Protein AF-A0A6L9GAB0-F1 (afdb_monomer_lite)

Organism: NCBI:txid453836

Secondary structure (DSSP, 8-state):
--SEEEETTEEEE-SSTT---S--HHHHHHTT-HHHHHHHHHHH-HHHHHHHHHHTTTT-----S-TT----B---HHHHHHHHS----HHHHHHHHTT-TT-B----

InterPro domains:
  IPR001460 Penicillin-binding protein, transpeptidase [PF00905] (11-108)
  IPR012338 Beta-lactamase/transpeptidase-like [G3DSA:3.40.710.10] (1-108)
  IPR012338 Beta-lactamase/transpeptidase-like [SSF56601] (1-108)
  IPR050515 Class D beta-lactamase/transpeptidase [PTHR30627] (1-108)

Radius of gyration: 15.31 Å; chains: 1; bounding box: 38×34×39 Å

Structure (mmCIF, N/CA/C/O backbone):
data_AF-A0A6L9GAB0-F1
#
_entry.id   AF-A0A6L9GAB0-F1
#
loop_
_atom_site.group_PDB
_atom_site.id
_atom_site.type_symbol
_atom_site.label_atom_id
_atom_site.label_alt_id
_atom_site.label_comp_id
_atom_site.label_asym_id
_atom_site.label_entity_id
_atom_site.label_seq_id
_atom_site.pdbx_PDB_ins_code
_atom_site.Cartn_x
_atom_site.Cartn_y
_atom_site.Cartn_z
_atom_site.occupancy
_atom_site.B_iso_or_equiv
_atom_site.auth_seq_id
_atom_site.auth_comp_id
_atom_site.auth_asym_id
_atom_site.auth_atom_id
_atom_site.pdbx_PDB_model_num
ATOM 1 N N . CYS A 1 1 ? -9.109 5.823 13.723 1.00 93.75 1 CYS A N 1
ATOM 2 C CA . CYS A 1 1 ? -8.113 4.795 14.097 1.00 93.75 1 CYS A CA 1
ATOM 3 C C . CYS A 1 1 ? -8.203 4.436 15.585 1.00 93.75 1 CYS A C 1
ATOM 5 O O . CYS A 1 1 ? -7.614 5.124 16.416 1.00 93.75 1 CYS A O 1
ATOM 7 N N . SER A 1 2 ? -8.859 3.321 15.917 1.00 94.06 2 SER A N 1
ATOM 8 C CA . SER A 1 2 ? -8.919 2.735 17.272 1.00 94.06 2 SER A CA 1
ATOM 9 C C . SER A 1 2 ? -7.741 1.798 17.607 1.00 94.06 2 SER A C 1
ATOM 11 O O . SER A 1 2 ? -7.750 1.150 18.646 1.00 94.06 2 SER A O 1
ATOM 13 N N . GLY A 1 3 ? -6.729 1.705 16.734 1.00 95.94 3 GLY A N 1
ATOM 14 C CA . GLY A 1 3 ? -5.549 0.842 16.915 1.00 95.94 3 GLY A CA 1
ATOM 15 C C . GLY A 1 3 ? -5.595 -0.461 16.113 1.00 95.94 3 GLY A C 1
ATOM 16 O O . GLY A 1 3 ? -4.589 -1.159 16.018 1.00 95.94 3 GLY A O 1
ATOM 17 N N . PHE A 1 4 ? -6.726 -0.779 15.483 1.00 96.88 4 PHE A N 1
ATOM 18 C CA . PHE A 1 4 ? -6.856 -1.874 14.524 1.00 96.88 4 PHE A CA 1
ATOM 19 C C . PHE A 1 4 ? -8.052 -1.647 13.591 1.00 96.88 4 PHE A C 1
ATOM 21 O O . PHE A 1 4 ? -8.914 -0.814 13.866 1.00 96.88 4 PHE A O 1
ATOM 28 N N . LEU A 1 5 ? -8.099 -2.420 12.509 1.00 96.44 5 LEU A N 1
ATOM 29 C CA . LEU A 1 5 ? -9.260 -2.625 11.651 1.00 96.44 5 LEU A CA 1
ATOM 30 C C . LEU A 1 5 ? -9.705 -4.092 11.770 1.00 96.44 5 LEU A C 1
ATOM 32 O O . LEU A 1 5 ? -8.874 -4.999 11.707 1.00 96.44 5 LEU A O 1
ATOM 36 N N . GLU A 1 6 ? -11.003 -4.334 11.928 1.00 96.12 6 GLU A N 1
ATOM 37 C CA . GLU A 1 6 ? -11.582 -5.682 11.895 1.00 96.12 6 GLU A CA 1
ATOM 38 C C . GLU A 1 6 ? -12.004 -6.055 10.471 1.00 96.12 6 GLU A C 1
ATOM 40 O O . GLU A 1 6 ? -12.747 -5.329 9.816 1.00 96.12 6 GLU A O 1
ATOM 45 N N . LEU A 1 7 ? -11.523 -7.206 9.999 1.00 93.94 7 LEU A N 1
ATOM 46 C CA . LEU A 1 7 ? -11.909 -7.814 8.732 1.00 93.94 7 LEU A CA 1
ATOM 47 C C . LEU A 1 7 ? -12.413 -9.234 9.005 1.00 93.94 7 LEU A C 1
ATOM 49 O O . LEU A 1 7 ? -11.625 -10.171 9.176 1.00 93.94 7 LEU A O 1
ATOM 53 N N . GLY A 1 8 ? -13.736 -9.391 9.062 1.00 91.62 8 GLY A N 1
ATOM 54 C CA . GLY A 1 8 ? -14.365 -10.642 9.485 1.00 91.62 8 GLY A CA 1
ATOM 55 C C . GLY A 1 8 ? -13.940 -11.001 10.910 1.00 91.62 8 GLY A C 1
ATOM 56 O O . GLY A 1 8 ? -14.170 -10.237 11.838 1.00 91.62 8 GLY A O 1
ATOM 57 N N . THR A 1 9 ? -13.281 -12.148 11.082 1.00 92.00 9 THR A N 1
ATOM 58 C CA . THR A 1 9 ? -12.780 -12.622 12.386 1.00 92.00 9 THR A CA 1
ATOM 59 C C . THR A 1 9 ? -11.346 -12.182 12.699 1.00 92.00 9 THR A C 1
ATOM 61 O O . THR A 1 9 ? -10.831 -12.494 13.773 1.00 92.00 9 THR A O 1
ATOM 64 N N . ARG A 1 10 ? -10.665 -11.482 11.779 1.00 94.00 10 ARG A N 1
ATOM 65 C CA . ARG A 1 10 ? -9.250 -11.111 11.923 1.00 94.00 10 ARG A CA 1
ATOM 66 C C . ARG A 1 10 ? -9.081 -9.619 12.187 1.00 94.00 10 ARG A C 1
ATOM 68 O O . ARG A 1 10 ? -9.758 -8.790 11.587 1.00 94.00 10 ARG A O 1
ATOM 75 N N . LYS A 1 11 ? -8.116 -9.280 13.044 1.00 95.81 11 LYS A N 1
ATOM 76 C CA . LYS A 1 11 ? -7.712 -7.898 13.330 1.00 95.81 11 LYS A CA 1
ATOM 77 C C . LYS A 1 11 ? -6.426 -7.553 12.588 1.00 95.81 11 LYS A C 1
ATOM 79 O O . LYS A 1 11 ? -5.441 -8.285 12.674 1.00 95.81 11 LYS A O 1
ATOM 84 N N . PHE A 1 12 ? -6.445 -6.434 11.875 1.00 96.50 12 PHE A N 1
ATOM 85 C CA . PHE A 1 12 ? -5.281 -5.814 11.252 1.00 96.50 12 PHE A CA 1
ATOM 86 C C . PHE A 1 12 ? -4.865 -4.637 12.118 1.00 96.50 12 PHE A C 1
ATOM 88 O O . PHE A 1 12 ? -5.567 -3.630 12.203 1.00 96.50 12 PHE A O 1
ATOM 95 N N . HIS A 1 13 ? -3.756 -4.796 12.828 1.00 96.81 13 HIS A N 1
ATOM 96 C CA . HIS A 1 13 ? -3.327 -3.825 13.821 1.00 96.81 13 HIS A CA 1
ATOM 97 C C . HIS A 1 13 ? -2.638 -2.625 13.175 1.00 96.81 13 HIS A C 1
ATOM 99 O O . HIS A 1 13 ? -1.955 -2.751 12.158 1.00 96.81 13 HIS A O 1
ATOM 105 N N . CYS A 1 14 ? -2.828 -1.466 13.797 1.00 96.69 14 CYS A N 1
ATOM 106 C CA . CYS A 1 14 ? -1.929 -0.339 13.632 1.00 96.69 14 CYS A CA 1
ATOM 107 C C . CYS A 1 14 ? -0.675 -0.576 14.479 1.00 96.69 14 CYS A C 1
ATOM 109 O O . CYS A 1 14 ? -0.757 -1.204 15.539 1.00 96.69 14 CYS A O 1
ATOM 111 N N . TRP A 1 15 ? 0.457 -0.008 14.076 1.00 95.81 15 TRP A N 1
ATOM 112 C CA . TRP A 1 15 ? 1.687 -0.028 14.863 1.00 95.81 15 TRP A CA 1
ATOM 113 C C . TRP A 1 15 ? 1.472 0.578 16.259 1.00 95.81 15 TRP A C 1
ATOM 115 O O . TRP A 1 15 ? 1.990 0.076 17.260 1.00 95.81 15 TRP A O 1
ATOM 125 N N . ARG A 1 16 ? 0.628 1.615 16.359 1.00 94.25 16 ARG A N 1
ATOM 126 C CA . ARG A 1 16 ? 0.242 2.224 17.632 1.00 94.25 16 ARG A CA 1
ATOM 127 C C . ARG A 1 16 ? -0.962 1.506 18.236 1.00 94.25 16 ARG A C 1
ATOM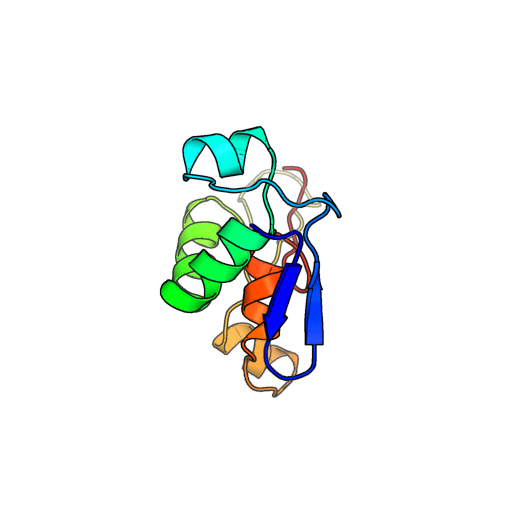 129 O O . ARG A 1 16 ? -2.103 1.731 17.832 1.00 94.25 16 ARG A O 1
ATOM 136 N N . ARG A 1 17 ? -0.715 0.711 19.285 1.00 91.44 17 ARG A N 1
ATOM 137 C CA . ARG A 1 17 ? -1.755 -0.067 19.993 1.00 91.44 17 ARG A CA 1
ATOM 138 C C . ARG A 1 17 ? -2.903 0.783 20.543 1.00 91.44 17 ARG A C 1
ATOM 140 O O . ARG A 1 17 ? -4.046 0.354 20.475 1.00 91.44 17 ARG A O 1
ATOM 147 N N . GLY A 1 18 ? -2.609 1.983 21.052 1.00 93.25 18 GLY A N 1
ATOM 148 C CA . GLY A 1 18 ? -3.626 2.924 21.548 1.00 93.25 18 GLY A CA 1
ATOM 149 C C . GLY A 1 18 ? -4.423 3.642 20.451 1.00 93.25 18 GLY A C 1
ATOM 150 O O . GLY A 1 18 ? -5.321 4.416 20.759 1.00 93.25 18 GLY A O 1
ATOM 151 N N . GLY A 1 19 ? -4.093 3.409 19.176 1.00 95.19 19 GLY A N 1
ATOM 152 C CA . GLY A 1 19 ? -4.677 4.114 18.044 1.00 95.19 19 GLY A CA 1
ATOM 153 C C . GLY A 1 19 ? -4.198 5.560 17.896 1.00 95.19 19 GLY A C 1
ATOM 154 O O . GLY A 1 19 ? -3.462 6.095 18.723 1.00 95.19 19 GLY A O 1
ATOM 155 N N . HIS A 1 20 ? -4.625 6.181 16.798 1.00 95.56 20 HIS A N 1
ATOM 156 C CA . HIS A 1 20 ? -4.322 7.572 16.451 1.00 95.56 20 HIS A CA 1
ATOM 157 C C . HIS A 1 20 ? -5.546 8.493 16.590 1.00 95.56 20 HIS A C 1
ATOM 159 O O . HIS A 1 20 ? -5.466 9.671 16.270 1.00 95.56 20 HIS A O 1
ATOM 165 N N . GLY A 1 21 ? -6.693 7.972 17.043 1.00 95.06 21 GLY A N 1
ATOM 166 C CA . GLY A 1 21 ? -7.928 8.748 17.144 1.00 95.06 21 GLY A CA 1
ATOM 167 C C . GLY A 1 21 ? -8.492 9.117 15.770 1.00 95.06 21 GLY A C 1
ATOM 168 O O . GLY A 1 21 ? -8.494 8.287 14.850 1.00 95.06 21 GLY A O 1
ATOM 169 N N . HIS A 1 22 ? -9.010 10.339 15.642 1.00 95.00 22 HIS A N 1
ATOM 170 C CA . HIS A 1 22 ? -9.466 10.885 14.366 1.00 95.00 22 HIS A CA 1
ATOM 171 C C . HIS A 1 22 ? -8.262 11.371 13.557 1.00 95.00 22 HIS A C 1
ATOM 173 O O . HIS A 1 22 ? -7.512 12.229 14.012 1.00 95.00 22 HIS A O 1
ATOM 179 N N . VAL A 1 23 ? -8.078 10.811 12.363 1.00 95.31 23 VAL A N 1
ATOM 180 C CA . VAL A 1 23 ? -6.938 11.108 11.492 1.00 95.31 23 VAL A CA 1
ATOM 181 C C . VAL A 1 23 ? -7.433 11.446 10.092 1.00 95.31 23 VAL A C 1
ATOM 183 O O . VAL A 1 23 ? -8.208 10.693 9.506 1.00 95.31 23 VAL A O 1
ATOM 186 N N . GLY A 1 24 ? -6.982 12.586 9.570 1.00 96.31 24 GLY A N 1
ATOM 187 C CA . GLY A 1 24 ? -7.074 12.923 8.150 1.00 96.31 24 GLY A CA 1
ATOM 188 C C . GLY A 1 24 ? -5.811 12.500 7.395 1.00 96.31 24 GLY A C 1
ATOM 189 O O . GLY A 1 24 ? -4.863 12.012 8.003 1.00 96.31 24 GLY A O 1
ATOM 190 N N . VAL A 1 25 ? -5.774 12.743 6.082 1.00 95.69 25 VAL A N 1
ATOM 191 C CA . VAL A 1 25 ? -4.669 12.303 5.203 1.00 95.69 25 VAL A CA 1
ATOM 192 C C . VAL A 1 25 ? -3.295 12.863 5.600 1.00 95.69 25 VAL A C 1
ATOM 194 O O . VAL A 1 25 ? -2.294 12.154 5.551 1.00 95.69 25 VAL A O 1
ATOM 197 N N . VAL A 1 26 ? -3.237 14.127 6.031 1.00 97.62 26 VAL A N 1
ATOM 198 C CA . VAL A 1 26 ? -1.978 14.764 6.450 1.00 97.62 26 VAL A CA 1
ATOM 199 C C . VAL A 1 26 ? -1.461 14.095 7.725 1.00 97.62 26 VAL A C 1
ATOM 201 O O . VAL A 1 26 ? -0.364 13.545 7.739 1.00 97.62 26 VAL A O 1
ATOM 204 N N . ALA A 1 27 ? -2.308 14.013 8.753 1.00 97.19 27 ALA A N 1
ATOM 205 C CA . ALA A 1 27 ? -1.968 13.353 10.011 1.00 97.19 27 ALA A CA 1
ATOM 206 C C . ALA A 1 27 ? -1.651 11.855 9.832 1.00 97.19 27 ALA A C 1
ATOM 208 O O . ALA A 1 27 ? -0.811 11.314 10.548 1.00 97.19 27 ALA A O 1
ATOM 209 N N . SER A 1 28 ? -2.296 11.161 8.883 1.00 97.44 28 SER A N 1
ATOM 210 C CA . SER A 1 28 ? -2.001 9.749 8.620 1.00 97.44 28 SER A CA 1
ATOM 211 C C . SER A 1 28 ? -0.622 9.535 8.004 1.00 97.44 28 SER A C 1
ATOM 213 O O . SER A 1 28 ? -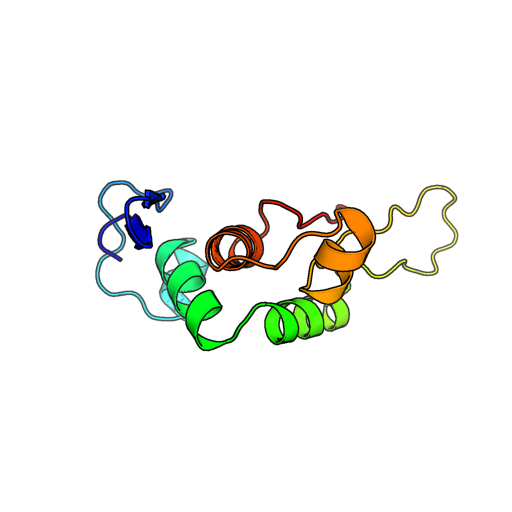0.019 8.497 8.264 1.00 97.44 28 SER A O 1
ATOM 215 N N . LEU A 1 29 ? -0.127 10.485 7.204 1.00 97.25 29 LEU A N 1
ATOM 216 C CA . LEU A 1 29 ? 1.244 10.468 6.688 1.00 97.25 29 LEU A CA 1
ATOM 217 C C . LEU A 1 29 ? 2.244 10.787 7.804 1.00 97.25 29 LEU A C 1
ATOM 219 O O . LEU A 1 29 ? 3.175 10.018 8.014 1.00 97.25 29 LEU A O 1
ATOM 223 N N . GLU A 1 30 ? 2.010 11.856 8.570 1.00 97.62 30 GLU A N 1
ATOM 224 C CA . GLU A 1 30 ? 2.891 12.284 9.671 1.00 97.62 30 GLU A CA 1
ATOM 225 C C . GLU A 1 30 ? 3.066 11.216 10.756 1.00 97.62 30 GLU A C 1
ATOM 227 O O . GLU A 1 30 ? 4.159 11.019 11.277 1.00 97.62 30 GLU A O 1
ATOM 232 N N . GLN A 1 31 ? 1.976 10.533 11.113 1.00 97.00 31 GLN A N 1
ATOM 233 C CA . GLN A 1 31 ? 1.950 9.544 12.194 1.00 97.00 31 GLN A CA 1
ATOM 234 C C . GLN A 1 31 ? 2.025 8.101 11.680 1.00 97.00 31 GLN A C 1
ATOM 236 O O . GLN A 1 31 ? 1.876 7.158 12.459 1.00 97.00 31 GLN A O 1
ATOM 241 N N . SER A 1 32 ? 2.213 7.907 10.371 1.00 96.56 32 SER A N 1
ATOM 242 C CA . SER A 1 32 ? 2.257 6.585 9.738 1.00 96.56 32 SER A CA 1
ATOM 243 C C . SER A 1 32 ? 1.065 5.692 10.136 1.00 96.56 32 SER A C 1
ATOM 245 O O . SER A 1 32 ? 1.233 4.556 10.573 1.00 96.56 32 SER A O 1
ATOM 247 N N . CYS A 1 33 ? -0.165 6.211 10.081 1.00 97.94 33 CYS A N 1
ATOM 248 C CA . CYS A 1 33 ? -1.332 5.488 10.592 1.00 97.94 33 CYS A CA 1
ATOM 249 C C . CYS A 1 33 ? -1.801 4.379 9.633 1.00 97.94 33 CYS A C 1
ATOM 251 O O . CYS A 1 33 ? -2.523 4.651 8.677 1.00 97.94 33 CYS A O 1
ATOM 253 N N . ASP A 1 34 ? -1.502 3.116 9.952 1.00 97.69 34 ASP A N 1
ATOM 254 C CA . ASP A 1 34 ? -1.855 1.966 9.097 1.00 97.69 34 ASP A CA 1
ATOM 255 C C . ASP A 1 34 ? -3.363 1.817 8.859 1.00 97.69 34 ASP A C 1
ATOM 257 O O . ASP A 1 34 ? -3.799 1.573 7.739 1.00 97.69 34 ASP A O 1
ATOM 261 N N . VAL A 1 35 ? -4.184 2.007 9.902 1.00 97.56 35 VAL A N 1
ATOM 262 C CA . VAL A 1 35 ? -5.648 1.832 9.811 1.00 97.56 35 VAL A CA 1
ATOM 263 C C . VAL A 1 35 ? -6.271 2.773 8.786 1.00 97.56 35 VAL A C 1
ATOM 265 O O . VAL A 1 35 ? -7.194 2.371 8.082 1.00 97.56 35 VAL A O 1
ATOM 268 N N . PHE A 1 36 ? -5.740 3.991 8.646 1.00 98.00 36 PHE A N 1
ATOM 269 C CA . PHE A 1 36 ? -6.195 4.910 7.607 1.00 98.00 36 PHE A CA 1
ATOM 270 C C . PHE A 1 36 ? -5.976 4.315 6.206 1.00 98.00 36 PHE A C 1
ATOM 272 O O . PHE A 1 36 ? -6.891 4.315 5.381 1.00 98.00 36 PHE A O 1
ATOM 279 N N . TYR A 1 37 ? -4.797 3.741 5.950 1.00 98.06 37 TYR A N 1
ATOM 280 C CA . TYR A 1 37 ? -4.479 3.118 4.664 1.00 98.06 37 TYR A CA 1
ATOM 281 C C . TYR A 1 37 ? -5.240 1.811 4.437 1.00 98.06 37 TYR A C 1
ATOM 283 O O . TYR A 1 37 ? -5.680 1.561 3.317 1.00 98.06 37 TYR A O 1
ATOM 291 N N . TYR A 1 38 ? -5.510 1.032 5.486 1.00 97.75 38 TYR A N 1
ATOM 292 C CA . TYR A 1 38 ? -6.382 -0.141 5.402 1.00 97.75 38 TYR A CA 1
ATOM 293 C C . TYR A 1 38 ? -7.807 0.221 4.952 1.00 97.75 38 TYR A C 1
ATOM 295 O O . TYR A 1 38 ? -8.399 -0.449 4.100 1.00 97.75 38 TYR A O 1
ATOM 303 N N . GLU A 1 39 ? -8.381 1.288 5.510 1.00 96.44 39 GLU A N 1
ATOM 304 C CA . GLU A 1 39 ? -9.696 1.794 5.104 1.00 96.44 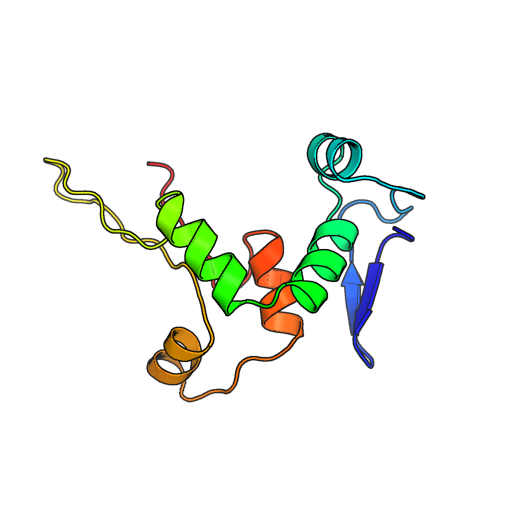39 GLU A CA 1
ATOM 305 C C . GLU A 1 39 ? -9.668 2.348 3.674 1.00 96.44 39 GLU A C 1
ATOM 307 O O . GLU A 1 39 ? -10.570 2.067 2.879 1.00 96.44 39 GLU A O 1
ATOM 312 N N . LEU A 1 40 ? -8.611 3.085 3.317 1.00 96.62 40 LEU A N 1
ATOM 313 C CA . LEU A 1 40 ? -8.410 3.603 1.965 1.00 96.62 40 LEU A CA 1
ATOM 314 C C . LEU A 1 40 ? -8.335 2.467 0.936 1.00 96.62 40 LEU A C 1
ATOM 316 O O . LEU A 1 40 ? -8.985 2.532 -0.107 1.00 96.62 40 LEU A O 1
ATOM 320 N N . ALA A 1 41 ? -7.600 1.399 1.247 1.00 97.06 41 ALA A N 1
ATOM 321 C CA . ALA A 1 41 ? -7.410 0.248 0.374 1.00 97.06 41 ALA A CA 1
ATOM 322 C C . ALA A 1 41 ? -8.720 -0.450 0.012 1.00 97.06 41 ALA A C 1
ATOM 324 O O . ALA A 1 41 ? -8.920 -0.829 -1.142 1.00 97.06 41 ALA A O 1
ATOM 325 N N . GLN A 1 42 ? -9.626 -0.585 0.981 1.00 95.81 42 GLN A N 1
ATOM 326 C CA . GLN A 1 42 ? -10.942 -1.184 0.762 1.00 95.81 42 GLN A CA 1
ATOM 327 C C . GLN A 1 42 ? -11.828 -0.335 -0.151 1.00 95.81 42 GLN A C 1
ATOM 329 O O . GLN A 1 42 ? -12.603 -0.883 -0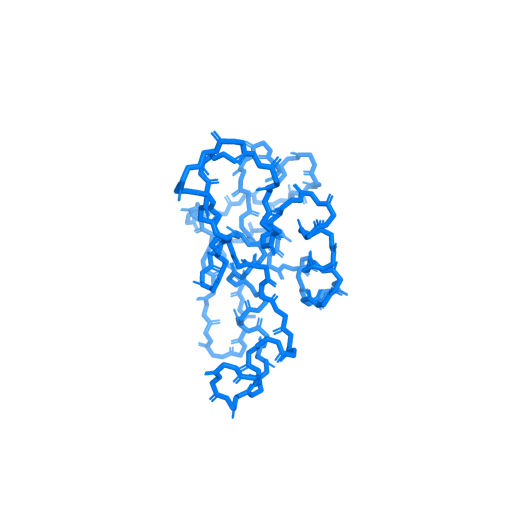.930 1.00 95.81 42 GLN A O 1
ATOM 334 N N . ARG A 1 43 ? -11.703 0.996 -0.084 1.00 96.12 43 ARG A N 1
ATOM 335 C CA . ARG A 1 43 ? -12.486 1.924 -0.915 1.00 96.12 43 ARG A CA 1
ATOM 336 C C . ARG A 1 43 ? -11.927 2.053 -2.331 1.00 96.12 43 ARG A C 1
ATOM 338 O O . ARG A 1 43 ? -12.688 2.140 -3.289 1.00 96.12 43 ARG A O 1
ATOM 345 N N . VAL A 1 44 ? -10.602 2.100 -2.465 1.00 96.81 44 VAL A N 1
ATOM 346 C CA . VAL A 1 44 ? -9.920 2.340 -3.746 1.00 96.81 44 VAL A CA 1
ATOM 347 C C . VAL A 1 44 ? -9.754 1.050 -4.550 1.00 96.81 44 VAL A C 1
ATOM 349 O O . VAL A 1 44 ? -9.943 1.059 -5.767 1.00 96.81 44 VAL A O 1
ATOM 352 N N . GLY A 1 45 ? -9.433 -0.056 -3.876 1.00 96.56 45 GLY A N 1
ATOM 353 C CA . GLY A 1 45 ? -9.136 -1.345 -4.491 1.00 96.56 45 GLY A CA 1
ATOM 354 C C . GLY A 1 45 ? -7.683 -1.477 -4.961 1.00 96.56 45 GLY A C 1
ATOM 355 O O . GLY A 1 45 ? -7.034 -0.502 -5.345 1.00 96.56 45 GLY A O 1
ATOM 356 N N . ILE A 1 46 ? -7.174 -2.716 -4.949 1.00 97.75 46 ILE A N 1
ATOM 357 C CA . ILE A 1 46 ? -5.763 -3.000 -5.251 1.00 97.75 46 ILE A CA 1
ATOM 358 C C . ILE A 1 46 ? -5.349 -2.572 -6.659 1.00 97.75 46 ILE A C 1
ATOM 360 O O . ILE A 1 46 ? -4.282 -1.998 -6.805 1.00 97.75 46 ILE A O 1
ATOM 364 N N . ASP A 1 47 ? -6.177 -2.783 -7.683 1.00 98.00 47 ASP A N 1
ATOM 365 C CA . ASP A 1 47 ? -5.746 -2.563 -9.070 1.00 98.00 47 ASP A CA 1
ATOM 366 C C . ASP A 1 47 ? -5.422 -1.084 -9.336 1.00 98.00 47 ASP A C 1
ATOM 368 O O . ASP A 1 47 ? -4.465 -0.759 -10.037 1.00 98.00 47 ASP A O 1
ATOM 372 N N . ARG A 1 48 ? -6.171 -0.168 -8.705 1.00 97.94 48 ARG A N 1
ATOM 373 C CA . ARG A 1 48 ? -5.898 1.276 -8.766 1.00 97.94 48 ARG A CA 1
ATOM 374 C C . ARG A 1 48 ? -4.658 1.661 -7.960 1.00 97.94 48 ARG A C 1
ATOM 376 O O . ARG A 1 48 ? -3.889 2.505 -8.414 1.00 97.94 48 ARG A O 1
ATOM 383 N N . ILE A 1 49 ? -4.449 1.035 -6.799 1.00 97.69 49 ILE A N 1
ATOM 384 C CA . ILE A 1 49 ? -3.245 1.237 -5.978 1.00 97.69 49 ILE A CA 1
ATOM 385 C C . ILE A 1 49 ? -2.006 0.761 -6.739 1.00 97.69 49 ILE A C 1
ATOM 387 O O . ILE A 1 49 ? -1.050 1.517 -6.865 1.00 97.69 49 ILE A O 1
ATOM 391 N N . ALA A 1 50 ? -2.045 -0.438 -7.317 1.00 97.81 50 ALA A N 1
ATOM 392 C CA . ALA A 1 50 ? -0.961 -1.007 -8.108 1.00 97.81 50 ALA A CA 1
ATOM 393 C C . ALA A 1 50 ? -0.674 -0.177 -9.366 1.00 97.81 50 ALA A C 1
ATOM 395 O O . ALA A 1 50 ? 0.484 0.072 -9.692 1.00 97.81 50 ALA A O 1
ATOM 396 N N . ALA A 1 51 ? -1.714 0.324 -10.044 1.00 97.94 51 ALA A N 1
ATOM 397 C CA . ALA A 1 51 ? -1.544 1.238 -11.170 1.00 97.94 51 ALA A CA 1
ATOM 398 C C . ALA A 1 51 ? -0.827 2.536 -10.762 1.00 97.94 51 ALA A C 1
ATOM 400 O O . ALA A 1 51 ? 0.030 3.011 -11.505 1.00 97.94 51 ALA A O 1
ATOM 401 N N . MET A 1 52 ? -1.146 3.104 -9.593 1.00 97.88 52 MET A N 1
ATOM 402 C CA . MET A 1 52 ? -0.427 4.272 -9.076 1.00 97.88 52 MET A CA 1
ATOM 403 C C . MET A 1 52 ? 1.004 3.921 -8.651 1.00 97.88 52 MET A C 1
ATOM 405 O O . MET A 1 52 ? 1.929 4.646 -8.996 1.00 97.88 52 MET A O 1
ATOM 409 N N . ALA A 1 53 ? 1.209 2.790 -7.977 1.00 96.50 53 ALA A N 1
ATOM 410 C CA . ALA A 1 53 ? 2.530 2.325 -7.563 1.00 96.50 53 ALA A CA 1
ATOM 411 C C . ALA A 1 53 ? 3.475 2.159 -8.766 1.00 96.50 53 ALA A C 1
ATOM 413 O O . ALA A 1 53 ? 4.595 2.661 -8.732 1.00 96.50 53 ALA A O 1
ATOM 414 N N . ARG A 1 54 ? 2.988 1.570 -9.869 1.00 95.81 54 ARG A N 1
ATOM 415 C CA . ARG A 1 54 ? 3.737 1.461 -11.133 1.00 95.81 54 ARG A CA 1
ATOM 416 C C . ARG A 1 54 ? 4.051 2.816 -11.760 1.00 95.81 54 ARG A C 1
ATOM 418 O O . ARG A 1 54 ? 5.158 3.012 -12.245 1.00 95.81 54 ARG A O 1
ATOM 425 N N . LYS A 1 55 ? 3.120 3.778 -11.714 1.00 96.12 55 LYS A N 1
ATOM 426 C CA . LYS A 1 55 ? 3.391 5.160 -12.159 1.00 96.12 55 LYS A CA 1
ATOM 427 C C . LYS A 1 55 ? 4.487 5.837 -11.334 1.00 96.12 55 LYS A C 1
ATOM 429 O O . LYS A 1 55 ? 5.200 6.674 -11.871 1.00 96.12 55 LYS A O 1
ATOM 434 N N . LEU A 1 56 ? 4.612 5.474 -10.059 1.00 95.12 56 LEU A N 1
ATOM 435 C CA . LEU A 1 56 ? 5.654 5.960 -9.153 1.00 95.12 56 LEU A CA 1
ATOM 436 C C . LEU A 1 56 ? 6.950 5.125 -9.206 1.00 95.12 56 LEU A C 1
ATOM 438 O O . LEU A 1 56 ? 7.869 5.414 -8.451 1.00 95.12 56 LEU A O 1
ATOM 442 N N . GLY A 1 57 ? 7.041 4.115 -10.082 1.00 93.19 57 GLY A N 1
ATOM 443 C CA . GLY A 1 57 ? 8.251 3.309 -10.308 1.00 93.19 57 GLY A CA 1
ATOM 444 C C . GLY A 1 57 ? 8.277 1.939 -9.619 1.00 93.19 57 GLY A C 1
ATOM 445 O O . GLY A 1 57 ? 9.105 1.100 -9.957 1.00 93.19 57 GLY A O 1
ATOM 446 N N . ILE A 1 58 ? 7.341 1.636 -8.716 1.00 94.06 58 ILE A N 1
ATOM 447 C CA . ILE A 1 58 ? 7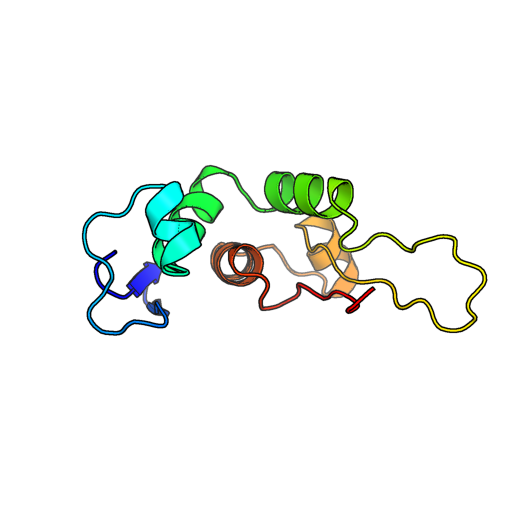.313 0.330 -8.037 1.00 94.06 58 ILE A CA 1
ATOM 448 C C . ILE A 1 58 ? 6.892 -0.774 -9.012 1.00 94.06 58 ILE A C 1
ATOM 450 O O . ILE A 1 58 ? 5.861 -0.672 -9.678 1.00 94.06 58 ILE A O 1
ATOM 454 N N . GLY A 1 59 ? 7.662 -1.865 -9.055 1.00 90.31 59 GLY A N 1
ATOM 455 C CA . GLY A 1 59 ? 7.419 -2.975 -9.982 1.00 90.31 59 GLY A CA 1
ATOM 456 C C . GLY A 1 59 ? 7.721 -2.633 -11.441 1.00 90.31 59 GLY A C 1
ATOM 457 O O . GLY A 1 59 ? 7.209 -3.298 -12.335 1.00 90.31 59 GLY A O 1
ATOM 458 N N . VAL A 1 60 ? 8.507 -1.580 -11.681 1.00 90.44 60 VAL A N 1
ATOM 459 C CA . VAL A 1 60 ? 9.040 -1.232 -12.998 1.00 90.44 60 VAL A CA 1
ATOM 460 C C . VAL A 1 60 ? 10.541 -1.484 -12.979 1.00 90.44 60 VAL A C 1
ATOM 462 O O . VAL A 1 60 ? 11.245 -1.057 -12.068 1.00 90.44 60 VAL A O 1
ATOM 465 N N . ARG A 1 61 ? 11.053 -2.179 -13.995 1.00 86.25 61 ARG A N 1
ATOM 466 C CA . ARG A 1 61 ? 12.495 -2.315 -14.191 1.00 86.25 61 ARG A CA 1
ATOM 467 C C . ARG A 1 61 ? 13.041 -1.030 -14.814 1.00 86.25 61 ARG A C 1
ATOM 469 O O . ARG A 1 61 ? 12.693 -0.697 -15.945 1.00 86.25 61 ARG A O 1
ATOM 476 N N . HIS A 1 62 ? 13.898 -0.326 -14.084 1.00 85.94 62 HIS A N 1
ATOM 477 C CA . HIS A 1 62 ? 14.546 0.888 -14.576 1.00 85.94 62 HIS A CA 1
ATOM 478 C C . HIS A 1 62 ? 15.677 0.558 -15.558 1.00 85.94 62 HIS A C 1
ATOM 480 O O . HIS A 1 62 ? 16.491 -0.333 -15.304 1.00 85.94 62 HIS A O 1
ATOM 486 N N . ASP A 1 63 ? 15.731 1.288 -16.673 1.00 86.69 63 ASP A N 1
ATOM 487 C CA . ASP A 1 63 ? 16.809 1.182 -17.657 1.00 86.69 63 ASP A CA 1
ATOM 488 C C . ASP A 1 63 ? 18.004 2.024 -17.200 1.00 86.69 63 ASP A C 1
ATOM 490 O O . ASP A 1 63 ? 18.112 3.218 -17.478 1.00 86.69 63 ASP A O 1
ATOM 494 N N . LEU A 1 64 ? 18.857 1.405 -16.389 1.00 86.75 64 LEU A N 1
ATOM 495 C CA . LEU A 1 64 ? 20.070 2.010 -15.856 1.00 86.75 64 LEU A CA 1
ATOM 496 C C . LEU A 1 64 ? 21.271 1.155 -16.261 1.00 86.75 64 LEU A C 1
ATOM 498 O O . LEU A 1 64 ? 21.148 -0.072 -16.306 1.00 86.75 64 LEU A O 1
ATOM 502 N N . PRO A 1 65 ? 22.449 1.761 -16.499 1.00 84.31 65 PRO A N 1
ATOM 503 C CA . PRO A 1 65 ? 23.666 1.049 -16.883 1.00 84.31 65 PRO A CA 1
ATOM 504 C C . PRO A 1 65 ? 24.299 0.334 -15.675 1.00 84.31 65 PRO A C 1
ATOM 506 O O . PRO A 1 65 ? 25.454 0.553 -15.323 1.00 84.31 65 PRO A O 1
ATOM 509 N N . MET A 1 66 ? 23.518 -0.511 -15.004 1.00 81.69 66 MET A N 1
ATOM 510 C CA . MET A 1 66 ? 23.915 -1.321 -13.862 1.00 81.69 66 MET A CA 1
ATOM 511 C C . MET A 1 66 ? 23.462 -2.761 -14.080 1.00 81.69 66 MET A C 1
ATOM 513 O O . MET A 1 66 ? 22.343 -3.031 -14.510 1.00 81.69 66 MET A O 1
ATOM 517 N N . SER A 1 67 ? 24.332 -3.709 -13.747 1.00 75.81 67 SER A N 1
ATOM 518 C CA . SER A 1 67 ? 24.102 -5.136 -13.991 1.00 75.81 67 SER A CA 1
ATOM 519 C C . SER A 1 67 ? 23.075 -5.780 -13.049 1.00 75.81 67 SER A C 1
ATOM 521 O O . SER A 1 67 ? 22.567 -6.855 -13.359 1.00 75.81 67 SER A O 1
ATOM 523 N N . ALA A 1 68 ? 22.744 -5.138 -11.924 1.00 78.00 68 ALA A N 1
ATOM 524 C CA . ALA A 1 68 ? 21.920 -5.710 -10.857 1.00 78.00 68 ALA A CA 1
ATOM 525 C C . ALA A 1 68 ? 20.710 -4.833 -10.481 1.00 78.00 68 ALA A C 1
ATOM 527 O O . ALA A 1 68 ? 20.428 -4.626 -9.302 1.00 78.00 68 ALA A O 1
ATOM 528 N N . VAL A 1 69 ? 19.982 -4.310 -11.474 1.00 81.62 69 VAL A N 1
ATOM 529 C CA . VAL A 1 69 ? 18.690 -3.649 -11.218 1.00 81.62 69 VAL A CA 1
ATOM 530 C C . VAL A 1 69 ? 17.646 -4.720 -10.899 1.00 81.62 69 VAL A C 1
ATOM 532 O O . VAL A 1 69 ? 17.233 -5.482 -11.777 1.00 81.62 69 VAL A O 1
ATOM 535 N N . ALA A 1 70 ? 17.249 -4.796 -9.628 1.00 84.94 70 ALA A N 1
ATOM 536 C CA . ALA A 1 70 ? 16.165 -5.660 -9.185 1.00 84.94 70 ALA A CA 1
ATOM 537 C C . ALA A 1 70 ? 14.818 -5.048 -9.582 1.00 84.94 70 ALA A C 1
ATOM 539 O O . ALA A 1 70 ? 14.563 -3.872 -9.342 1.00 84.94 70 ALA A O 1
ATOM 540 N N . GLU A 1 71 ? 13.949 -5.859 -10.175 1.00 86.12 71 GLU A N 1
ATOM 541 C CA . GLU A 1 71 ? 12.562 -5.473 -10.410 1.00 86.12 71 GLU A CA 1
ATOM 542 C C . GLU A 1 71 ? 11.762 -5.717 -9.126 1.00 86.12 71 GLU A C 1
ATOM 544 O O . GLU A 1 71 ? 11.796 -6.810 -8.554 1.00 86.12 71 GLU A O 1
ATOM 549 N N . GLY A 1 72 ? 11.079 -4.679 -8.643 1.00 92.56 72 GLY A N 1
ATOM 550 C CA . GLY A 1 72 ? 10.152 -4.801 -7.523 1.00 92.56 72 GLY A CA 1
ATOM 551 C C . GLY A 1 72 ? 8.874 -5.560 -7.897 1.00 92.56 72 GLY A C 1
ATOM 552 O O . GLY A 1 72 ? 8.729 -6.112 -8.982 1.00 92.56 72 GLY A O 1
ATOM 553 N N . ILE A 1 73 ? 7.889 -5.540 -7.005 1.00 96.25 73 ILE A N 1
ATOM 554 C CA . ILE A 1 73 ? 6.555 -6.089 -7.244 1.00 96.25 73 ILE A CA 1
ATOM 555 C C . ILE A 1 73 ? 5.527 -5.051 -6.797 1.00 96.25 73 ILE A C 1
ATOM 557 O O . ILE A 1 73 ? 5.440 -4.722 -5.615 1.00 96.25 73 ILE A O 1
ATOM 561 N N . ALA A 1 74 ? 4.716 -4.578 -7.745 1.00 96.94 74 ALA A N 1
ATOM 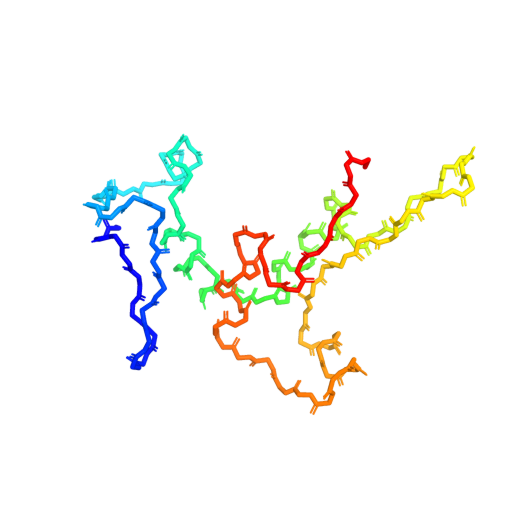562 C CA . ALA A 1 74 ? 3.467 -3.864 -7.486 1.00 96.94 74 ALA A CA 1
ATOM 563 C C . ALA A 1 74 ? 2.300 -4.848 -7.696 1.00 96.94 74 ALA A C 1
ATOM 565 O O . ALA A 1 74 ? 1.824 -4.990 -8.828 1.00 96.94 74 ALA A O 1
ATOM 566 N N . PRO A 1 75 ? 1.881 -5.583 -6.648 1.00 97.25 75 PRO A N 1
ATOM 567 C CA . PRO A 1 75 ? 0.966 -6.702 -6.794 1.00 97.25 75 PRO A CA 1
ATOM 568 C C . PRO A 1 75 ? -0.448 -6.213 -7.117 1.00 97.25 75 PRO A C 1
ATOM 570 O O . PRO A 1 75 ? -0.956 -5.272 -6.510 1.00 97.25 75 PRO A O 1
ATOM 573 N N . ASP A 1 76 ? -1.104 -6.896 -8.047 1.00 97.56 76 ASP A N 1
ATOM 574 C CA . ASP A 1 76 ? -2.520 -6.728 -8.362 1.00 97.56 76 ASP A CA 1
ATOM 575 C C . ASP A 1 76 ? -3.212 -8.090 -8.510 1.00 97.56 76 ASP A C 1
ATOM 577 O O . ASP A 1 76 ? -2.610 -9.153 -8.298 1.00 97.56 76 ASP A O 1
ATOM 581 N N . ARG A 1 77 ? -4.510 -8.073 -8.836 1.00 98.00 77 ARG A N 1
ATOM 582 C CA . ARG A 1 77 ? -5.298 -9.308 -8.958 1.00 98.00 77 ARG A CA 1
ATOM 583 C C . ARG A 1 77 ? -4.744 -10.236 -10.038 1.00 98.00 77 ARG A C 1
ATOM 585 O O . ARG A 1 77 ? -4.687 -11.447 -9.823 1.00 98.00 77 ARG A O 1
ATOM 592 N N . ALA A 1 78 ? -4.333 -9.672 -11.176 1.00 97.69 78 ALA A N 1
ATOM 593 C CA . ALA A 1 78 ? -3.812 -10.431 -12.307 1.00 97.69 78 ALA A CA 1
ATOM 594 C C . ALA A 1 78 ? -2.467 -11.078 -11.959 1.00 97.69 78 ALA A C 1
ATOM 596 O O . ALA A 1 78 ? -2.282 -12.271 -12.195 1.00 97.69 78 ALA A O 1
ATOM 597 N N . TRP A 1 79 ? -1.573 -10.326 -11.313 1.00 97.38 79 TRP A N 1
ATOM 598 C CA . TRP A 1 79 ? -0.292 -10.830 -10.828 1.00 97.38 79 TRP A CA 1
ATOM 599 C C . TRP A 1 79 ? -0.470 -12.018 -9.876 1.00 97.38 79 TRP A C 1
ATOM 601 O O . TRP A 1 79 ? 0.159 -13.061 -10.064 1.00 97.38 79 TRP A O 1
ATOM 611 N N . LYS A 1 80 ? -1.366 -11.908 -8.884 1.00 98.00 80 LYS A N 1
ATOM 612 C CA . LYS A 1 80 ? -1.572 -12.985 -7.902 1.00 98.00 80 LYS A CA 1
ATOM 613 C C . LYS A 1 80 ? -2.143 -14.244 -8.554 1.00 98.00 80 LYS A C 1
ATOM 615 O O . LYS A 1 80 ? -1.693 -15.349 -8.246 1.00 98.00 80 LYS A O 1
ATOM 620 N N . ARG A 1 81 ? -3.086 -14.079 -9.489 1.00 97.94 81 ARG A N 1
ATOM 621 C CA . ARG A 1 81 ? -3.640 -15.192 -10.267 1.00 97.94 81 ARG A CA 1
ATOM 622 C C . ARG A 1 81 ? -2.563 -15.866 -11.114 1.00 97.94 81 ARG A C 1
ATOM 624 O O . ARG A 1 81 ? -2.455 -17.082 -11.068 1.00 97.94 81 ARG A O 1
ATOM 631 N N . ALA A 1 82 ? -1.730 -15.104 -11.818 1.00 97.81 82 ALA A N 1
ATOM 632 C CA . ALA A 1 82 ? -0.660 -15.665 -12.641 1.00 97.81 82 ALA A CA 1
ATOM 633 C C . ALA A 1 82 ? 0.419 -16.386 -11.811 1.00 97.81 82 ALA A C 1
ATOM 635 O O . ALA A 1 82 ? 0.935 -17.420 -12.224 1.00 97.81 82 ALA A O 1
ATOM 636 N N . ARG A 1 83 ? 0.767 -15.850 -10.634 1.00 96.88 83 ARG A N 1
ATOM 637 C CA . ARG A 1 83 ? 1.879 -16.355 -9.816 1.00 96.88 83 ARG A CA 1
ATOM 638 C C . ARG A 1 83 ? 1.514 -17.534 -8.915 1.00 96.88 83 ARG A C 1
ATOM 640 O O . ARG A 1 83 ? 2.392 -18.353 -8.628 1.00 96.88 83 ARG A O 1
ATOM 647 N N . TYR A 1 84 ? 0.274 -17.571 -8.427 1.00 97.31 84 TYR A N 1
ATOM 648 C CA . TYR A 1 84 ? -0.170 -18.507 -7.389 1.00 97.31 84 TYR A CA 1
ATOM 649 C C . TYR A 1 84 ? -1.475 -19.241 -7.715 1.00 97.31 84 TYR A C 1
ATOM 651 O O . TYR A 1 84 ? -1.895 -20.060 -6.906 1.00 97.31 84 TYR A O 1
ATOM 659 N N . ASP A 1 85 ? -2.133 -18.934 -8.838 1.00 97.56 85 ASP A N 1
ATOM 660 C CA . ASP A 1 85 ? -3.479 -19.420 -9.180 1.00 97.56 85 ASP A CA 1
ATOM 661 C C . ASP A 1 85 ? -4.519 -19.191 -8.066 1.00 97.56 85 ASP A C 1
ATOM 663 O O . ASP A 1 85 ? -5.393 -20.006 -7.778 1.00 97.56 85 ASP A O 1
ATOM 667 N N . GLN A 1 86 ? -4.414 -18.042 -7.397 1.00 97.69 86 GLN A N 1
ATOM 668 C CA . GLN A 1 86 ? -5.289 -17.670 -6.290 1.00 97.69 86 GLN A CA 1
ATOM 669 C C . GLN A 1 86 ? -6.002 -16.354 -6.558 1.00 97.69 86 GLN A C 1
ATOM 671 O O . GLN A 1 86 ? -5.434 -15.413 -7.115 1.00 97.69 86 GLN A O 1
ATOM 676 N N . GLU A 1 87 ? -7.237 -16.263 -6.071 1.00 97.38 87 GLU A N 1
ATOM 677 C CA . GLU A 1 87 ? -7.982 -15.011 -6.061 1.00 97.38 87 GLU A CA 1
ATOM 678 C C . GLU A 1 87 ? -7.408 -14.008 -5.051 1.00 97.38 87 GLU A C 1
ATOM 680 O O . GLU A 1 87 ? -6.802 -14.353 -4.022 1.00 97.38 87 GLU A O 1
ATOM 685 N N . TRP A 1 88 ? -7.622 -12.731 -5.353 1.00 97.44 88 TRP A N 1
ATOM 686 C CA . TRP A 1 88 ? -7.240 -11.628 -4.486 1.00 97.44 88 TRP A CA 1
ATOM 687 C C . TRP A 1 88 ? -8.243 -11.455 -3.349 1.00 97.44 88 TRP A C 1
ATOM 689 O O . TRP A 1 88 ? -9.443 -11.315 -3.581 1.00 97.44 88 TRP A O 1
ATOM 699 N N . ARG A 1 89 ? -7.752 -11.421 -2.111 1.00 96.12 89 ARG A N 1
ATOM 700 C CA . ARG A 1 89 ? -8.567 -11.255 -0.905 1.00 96.12 89 ARG A CA 1
ATOM 701 C C . ARG A 1 89 ? -8.434 -9.837 -0.368 1.00 96.12 89 ARG A C 1
ATOM 703 O O . ARG A 1 89 ? -7.414 -9.179 -0.545 1.00 96.12 89 ARG A O 1
ATOM 710 N N . VAL A 1 90 ? -9.436 -9.383 0.382 1.00 95.00 90 VAL A N 1
ATOM 711 C CA . VAL A 1 90 ? -9.413 -8.045 1.004 1.00 95.00 90 VAL A CA 1
ATOM 712 C C . VAL A 1 90 ? -8.183 -7.860 1.902 1.00 95.00 90 VAL A C 1
ATOM 714 O O . VAL A 1 90 ? -7.541 -6.817 1.848 1.00 95.00 90 VAL A O 1
ATOM 717 N N . GLY A 1 91 ? -7.784 -8.892 2.653 1.00 95.62 91 GLY A N 1
ATOM 718 C CA . GLY A 1 91 ? -6.573 -8.850 3.482 1.00 95.62 91 GLY A CA 1
ATOM 719 C C . GLY A 1 91 ? -5.276 -8.626 2.692 1.00 95.62 91 GLY A C 1
ATOM 720 O O . GLY A 1 91 ? -4.359 -7.991 3.207 1.00 95.62 91 GLY A O 1
ATOM 721 N N . ASP A 1 92 ? -5.213 -9.068 1.431 1.00 96.94 92 ASP A N 1
ATOM 722 C CA . ASP A 1 92 ? -4.059 -8.808 0.562 1.00 96.94 92 ASP A CA 1
ATOM 723 C C . ASP A 1 92 ? -3.971 -7.314 0.217 1.00 96.94 92 ASP A C 1
ATOM 725 O O . ASP A 1 92 ? -2.879 -6.745 0.189 1.00 96.94 92 ASP A O 1
ATOM 729 N N . SER A 1 93 ? -5.119 -6.650 0.019 1.00 97.06 93 SER A N 1
ATOM 730 C CA . SER A 1 93 ? -5.176 -5.196 -0.174 1.00 97.06 93 SER A CA 1
ATOM 731 C C . SER A 1 93 ? -4.719 -4.437 1.066 1.00 97.06 93 SER A C 1
ATOM 733 O O . SER A 1 93 ? -3.984 -3.463 0.924 1.00 97.06 93 SER A O 1
ATOM 735 N N . LEU A 1 94 ? -5.115 -4.885 2.263 1.00 97.06 94 LEU A N 1
ATOM 736 C CA . LEU A 1 94 ? -4.713 -4.235 3.514 1.00 97.06 94 LEU A CA 1
ATOM 737 C C . LEU A 1 94 ? -3.190 -4.254 3.674 1.00 97.06 94 LEU A C 1
ATOM 739 O O . LEU A 1 94 ? -2.588 -3.201 3.860 1.00 97.06 94 LEU A O 1
ATOM 743 N N . ASN A 1 95 ? -2.561 -5.419 3.493 1.00 97.00 95 ASN A N 1
ATOM 744 C CA . ASN A 1 95 ? -1.102 -5.536 3.557 1.00 97.00 95 ASN A CA 1
ATOM 745 C C . ASN A 1 95 ? -0.415 -4.696 2.471 1.00 97.00 95 ASN A C 1
ATOM 747 O O . ASN A 1 95 ? 0.518 -3.951 2.760 1.00 97.00 95 ASN A O 1
ATOM 751 N N . SER A 1 96 ? -0.910 -4.767 1.232 1.00 97.12 96 SER A N 1
ATOM 752 C CA . SER A 1 96 ? -0.292 -4.054 0.108 1.00 97.12 96 SER A CA 1
ATOM 753 C C . SER A 1 96 ? -0.375 -2.532 0.262 1.00 97.12 96 SER A C 1
ATOM 755 O O . SER A 1 96 ? 0.537 -1.823 -0.150 1.00 97.12 96 SER A O 1
ATOM 757 N N . SER A 1 97 ? -1.436 -2.011 0.888 1.00 96.75 97 SER A N 1
ATOM 758 C CA . SER A 1 97 ? -1.625 -0.564 1.076 1.00 96.75 97 SER A CA 1
ATOM 759 C C . SER A 1 97 ? -0.627 0.107 2.013 1.00 96.75 97 SER A C 1
ATOM 761 O O . SER A 1 97 ? -0.467 1.321 1.943 1.00 96.75 97 SER A O 1
ATOM 763 N N . ILE A 1 98 ? 0.054 -0.672 2.852 1.00 97.38 98 ILE A N 1
ATOM 764 C CA . ILE A 1 98 ? 1.114 -0.191 3.745 1.00 97.38 98 ILE A CA 1
ATOM 765 C C . ILE A 1 98 ? 2.502 -0.662 3.288 1.00 97.38 98 ILE A C 1
ATOM 767 O O . ILE A 1 98 ? 3.442 -0.691 4.076 1.00 97.38 98 ILE A O 1
ATOM 771 N N . GLY A 1 99 ? 2.628 -1.083 2.024 1.00 96.38 99 GLY A N 1
ATOM 772 C CA . GLY A 1 99 ? 3.893 -1.541 1.448 1.00 96.38 99 GLY A CA 1
ATOM 773 C C . GLY A 1 99 ? 4.367 -2.906 1.955 1.00 96.38 99 GLY A C 1
ATOM 774 O O . GLY A 1 99 ? 5.553 -3.201 1.864 1.00 96.38 99 GLY A O 1
ATOM 775 N N . GLN A 1 100 ? 3.471 -3.739 2.495 1.00 96.81 100 GLN A N 1
ATOM 776 C CA . GLN A 1 100 ? 3.796 -5.070 3.017 1.00 96.81 100 GLN A CA 1
ATOM 777 C C . GLN A 1 100 ? 3.177 -6.201 2.177 1.00 96.81 100 GLN A C 1
ATOM 779 O O . GLN A 1 100 ? 2.482 -5.991 1.180 1.00 96.81 100 GLN A O 1
ATOM 784 N N . GLY A 1 101 ? 3.414 -7.444 2.601 1.00 95.62 101 GLY A N 1
ATOM 785 C CA . GLY A 1 101 ? 2.892 -8.639 1.947 1.00 95.62 101 GLY A CA 1
ATOM 786 C C . GLY A 1 101 ? 3.672 -8.958 0.679 1.00 95.62 101 GLY A C 1
ATOM 787 O O . GLY A 1 101 ? 4.822 -9.373 0.753 1.00 95.62 101 GLY A O 1
ATOM 788 N N . TYR A 1 102 ? 3.031 -8.795 -0.477 1.00 96.88 102 TYR A N 1
ATOM 789 C CA . TYR A 1 102 ? 3.635 -9.099 -1.777 1.00 96.88 102 TYR A CA 1
ATOM 790 C C . TYR A 1 102 ? 4.361 -7.911 -2.414 1.00 96.88 102 TYR A C 1
ATOM 792 O O . TYR A 1 102 ? 4.982 -8.075 -3.460 1.00 96.88 102 TYR A O 1
ATOM 800 N N . VAL A 1 103 ? 4.248 -6.719 -1.823 1.00 97.00 103 VAL A N 1
ATOM 801 C CA . VAL A 1 103 ? 4.933 -5.524 -2.319 1.00 97.00 103 VAL A CA 1
ATOM 802 C C . VAL A 1 103 ? 6.434 -5.694 -2.113 1.00 97.00 103 VAL A C 1
ATOM 804 O O . VAL A 1 103 ? 6.880 -5.929 -0.993 1.00 97.00 103 VAL A O 1
ATOM 807 N N . LEU A 1 104 ? 7.204 -5.558 -3.191 1.00 96.06 104 LEU A N 1
ATOM 808 C CA . LEU A 1 104 ? 8.666 -5.517 -3.155 1.00 96.06 104 LEU A CA 1
ATOM 809 C C . LEU A 1 104 ? 9.154 -4.268 -3.886 1.00 96.06 104 LEU A C 1
ATOM 811 O O . LEU A 1 104 ? 8.586 -3.874 -4.903 1.00 96.06 104 LEU A O 1
ATOM 815 N N . ALA A 1 105 ? 10.227 -3.668 -3.394 1.00 94.25 105 ALA A N 1
ATOM 816 C CA . ALA A 1 105 ? 10.871 -2.522 -4.020 1.00 94.25 105 ALA A CA 1
ATOM 817 C C . ALA A 1 105 ? 12.385 -2.603 -3.814 1.00 94.25 105 ALA A C 1
ATOM 819 O O . ALA A 1 105 ? 12.847 -3.159 -2.813 1.00 94.25 105 ALA A O 1
ATOM 820 N N . SER A 1 106 ? 13.150 -2.054 -4.754 1.00 91.25 106 SER A N 1
ATOM 821 C CA . SER A 1 106 ? 14.563 -1.753 -4.544 1.00 91.25 106 SER A CA 1
ATOM 822 C C . SER A 1 106 ? 14.719 -0.439 -3.770 1.00 91.25 106 SER A C 1
ATOM 824 O O . SER A 1 106 ? 13.825 0.403 -3.808 1.00 91.25 106 SER A O 1
ATOM 826 N N . PRO A 1 107 ? 15.851 -0.234 -3.070 1.00 87.88 107 PRO A N 1
ATOM 827 C CA . PRO A 1 107 ? 16.203 1.081 -2.524 1.00 87.88 107 PRO A CA 1
ATOM 828 C C . PRO A 1 107 ? 16.418 2.163 -3.595 1.00 87.88 107 PRO A C 1
ATOM 830 O O . PRO A 1 107 ? 16.358 3.349 -3.283 1.00 87.88 107 PRO A O 1
ATOM 833 N N . LEU A 1 108 ? 16.732 1.731 -4.818 1.00 81.44 108 LEU A N 1
ATOM 834 C CA . LEU A 1 108 ? 16.849 2.535 -6.032 1.00 81.44 108 LEU A CA 1
ATOM 835 C C . LEU A 1 108 ? 15.472 2.692 -6.681 1.00 81.44 108 LEU A C 1
ATOM 837 O O . LEU A 1 108 ? 15.171 3.814 -7.131 1.00 81.44 108 LEU A O 1
#

pLDDT: mean 94.65, std 4.57, range [75.81, 98.06]

Sequence (108 aa):
CSGFLELGTRKFHCWRRGGHGHVGVVASLEQSCDVFYYELAQRVGIDRIAAMARKLGIGVRHDLPMSAVAEGIAPDRAWKRARYDQEWRVGDSLNSSIGQGYVLASPL

Foldseek 3Di:
DCQWDDDPPDTHGWPDNRADPDDDPVRCVVVVGLVVLLVVLVVCDLVNVLVVCVVVPQQHFDPDPDPDRDGWDSDHQVNCCVPPVDGDDSVCSSQVSSCHDRTGDDPD